Protein AF-A0A1Y1LLK9-F1 (afdb_monomer_lite)

InterPro domains:
  IPR021047 Mannosyltransferase 1, CMT1 [PF11735] (2-165)
  IPR021047 Mannosyltransferase 1, CMT1 [PTHR34144] (2-165)

Secondary structure (DSSP, 8-state):
-HHHHHHHHTTT--------SS-HHHHHH-S---TTEEE-TTS-EEE-HHHHHHHHHHHHHHHHHHHHHTT---S-EEEE-S----HHHHHHHHTGGGG--S-EE---EEETTEE---TT-EETTSPBP--SSS---SSHHHHHHHHTT-S---EEE--BSEEEE-

Foldseek 3Di:
DVVVVVVCVVVVNDDDDDDDPQDPVNVQVDPDLDPQWDQDPVRDTDGHPVVVVVVVVVVVVVVVVVCVVVVDDDPKDKDADPADDDPVQVVLQCCQVHNDDQKGEDQGAPDPPFRDQQPFWAAQVGHGFDGRGPPGYDDPQQSVCVVVVPSDRDTPTDDRRMMMGD

Sequence (166 aa):
MRELDRGLEARGVPHRVEVSDVTHQDELDSADKGEGWIDTPRNKKELRRIPYLSRLRNKTIKDLLHLHKQGVEFDKVLFLNDVVFTVEDVLALMDTNGGEYAAACSLDFAKPPLYYDTFALRDIEGHGHVMQTWPYFKARASRNALVSNLDAVPVTSCWNGIVVMP

pLDDT: mean 91.6, std 6.63, range [71.19, 98.38]

Organism: Photinus pyralis (NCBI:txid7054)

Radius of gyration: 19.01 Å; chains: 1; bounding box: 44×29×52 Å

Structure (mmCIF, N/CA/C/O backbone):
data_AF-A0A1Y1LLK9-F1
#
_entry.id   AF-A0A1Y1LLK9-F1
#
loop_
_atom_site.group_PDB
_atom_site.id
_atom_site.type_symbol
_atom_site.label_atom_id
_atom_site.label_alt_id
_atom_site.label_comp_id
_atom_site.label_asym_id
_atom_site.label_entity_id
_atom_site.label_seq_id
_atom_site.pdbx_PDB_ins_code
_atom_site.Cartn_x
_atom_site.Cartn_y
_atom_site.Cartn_z
_atom_site.occupancy
_atom_site.B_iso_or_equiv
_atom_site.auth_seq_id
_atom_site.auth_comp_id
_atom_site.auth_asym_id
_atom_site.auth_atom_id
_atom_site.pdbx_PDB_model_num
ATOM 1 N N . MET A 1 1 ? -10.936 -15.847 -8.080 1.00 79.50 1 MET A N 1
ATOM 2 C CA . MET A 1 1 ? -11.785 -14.648 -8.283 1.00 79.50 1 MET A CA 1
ATOM 3 C C . MET A 1 1 ? -13.283 -14.943 -8.301 1.00 79.50 1 MET A C 1
ATOM 5 O O . MET A 1 1 ? -13.956 -14.427 -7.428 1.00 79.50 1 MET A O 1
ATOM 9 N N . ARG A 1 2 ? -13.826 -15.800 -9.183 1.00 86.38 2 ARG A N 1
ATOM 10 C CA . ARG A 1 2 ? -15.287 -16.091 -9.218 1.00 86.38 2 ARG A CA 1
ATOM 11 C C . ARG A 1 2 ? -15.867 -16.701 -7.930 1.00 86.38 2 ARG A C 1
ATOM 13 O O . ARG A 1 2 ? -17.056 -16.594 -7.660 1.00 86.38 2 ARG A O 1
ATOM 20 N N . GLU A 1 3 ? -15.048 -17.408 -7.159 1.00 91.81 3 GLU A N 1
ATOM 21 C CA . GLU A 1 3 ? -15.451 -17.926 -5.848 1.00 91.81 3 GLU A CA 1
ATOM 22 C C . GLU A 1 3 ? -15.523 -16.823 -4.789 1.00 91.81 3 GLU A C 1
ATOM 24 O O . GLU A 1 3 ? -16.507 -16.758 -4.061 1.00 91.81 3 GLU A O 1
ATOM 29 N N . LEU A 1 4 ? -14.531 -15.926 -4.765 1.00 89.62 4 LEU A N 1
ATOM 30 C CA . LEU A 1 4 ? -14.523 -14.752 -3.892 1.00 89.62 4 LEU A CA 1
ATOM 31 C C . LEU A 1 4 ? -15.745 -13.867 -4.157 1.00 89.62 4 LEU A C 1
ATOM 33 O O . LEU A 1 4 ? -16.453 -13.537 -3.219 1.00 89.62 4 LEU A O 1
ATOM 37 N N .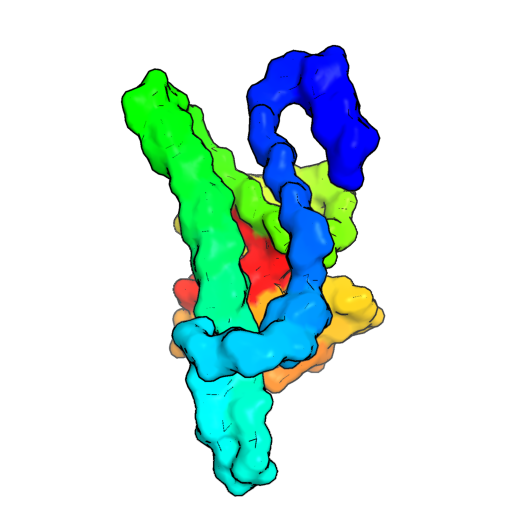 ASP A 1 5 ? -16.016 -13.566 -5.427 1.00 93.31 5 ASP A N 1
ATOM 38 C CA . ASP A 1 5 ? -17.167 -12.776 -5.884 1.00 93.31 5 ASP A CA 1
ATOM 39 C C . ASP A 1 5 ? -18.495 -13.335 -5.340 1.00 93.31 5 ASP A C 1
ATOM 41 O O . ASP A 1 5 ? -19.195 -12.690 -4.565 1.00 93.31 5 ASP A O 1
ATOM 45 N N . ARG A 1 6 ? -18.767 -14.625 -5.591 1.00 94.62 6 ARG A N 1
ATOM 46 C CA . ARG A 1 6 ? -19.949 -15.310 -5.034 1.00 94.62 6 ARG A CA 1
ATOM 47 C C . ARG A 1 6 ? -19.970 -15.317 -3.506 1.00 94.62 6 ARG A C 1
ATOM 49 O O . ARG A 1 6 ? -21.038 -15.246 -2.905 1.00 94.62 6 ARG A O 1
ATOM 56 N N . GLY A 1 7 ? -18.805 -15.441 -2.876 1.00 96.06 7 GLY A N 1
ATOM 57 C CA . GLY A 1 7 ? -18.670 -15.418 -1.426 1.00 96.06 7 GLY A CA 1
ATOM 58 C C . GLY A 1 7 ? -18.999 -14.055 -0.813 1.00 96.06 7 GLY A C 1
ATOM 59 O O . GLY A 1 7 ? -19.594 -14.019 0.265 1.00 96.06 7 GLY A O 1
ATOM 60 N N . LEU A 1 8 ? -18.624 -12.958 -1.470 1.00 95.06 8 LEU A N 1
ATOM 61 C CA . LEU A 1 8 ? -18.945 -11.593 -1.048 1.00 95.06 8 LEU A CA 1
ATOM 62 C C . LEU A 1 8 ? -20.433 -11.299 -1.258 1.00 95.06 8 LEU A C 1
ATOM 64 O O . LEU A 1 8 ? -21.089 -10.819 -0.333 1.00 95.06 8 LEU A O 1
ATOM 68 N N . GLU A 1 9 ? -20.979 -11.693 -2.411 1.00 96.06 9 GLU A N 1
ATOM 69 C CA . GLU A 1 9 ? -22.405 -11.558 -2.730 1.00 96.06 9 GLU A CA 1
ATOM 70 C C . GLU A 1 9 ? -23.287 -12.292 -1.712 1.00 96.06 9 GLU A C 1
ATOM 72 O O . GLU A 1 9 ? -24.204 -11.711 -1.137 1.00 96.06 9 GLU A O 1
ATOM 77 N N . ALA A 1 10 ? -22.959 -13.549 -1.388 1.00 97.38 10 ALA A N 1
ATOM 78 C CA . ALA A 1 10 ? -23.706 -14.339 -0.406 1.00 97.38 10 ALA A CA 1
ATOM 79 C C . ALA A 1 10 ? -23.699 -13.733 1.011 1.00 97.38 10 ALA A C 1
ATOM 81 O O . ALA A 1 10 ? -24.542 -14.081 1.836 1.00 97.38 10 ALA A O 1
ATOM 82 N N . ARG A 1 11 ? -22.742 -12.845 1.305 1.00 97.06 11 ARG A N 1
ATOM 83 C CA . ARG A 1 11 ? -22.616 -12.129 2.583 1.00 97.06 11 ARG A CA 1
ATOM 84 C C . ARG A 1 11 ? -23.192 -10.712 2.529 1.00 97.06 11 ARG A C 1
ATOM 86 O O . ARG A 1 11 ? -23.138 -10.018 3.539 1.00 97.06 11 ARG A O 1
ATOM 93 N N . GLY A 1 12 ? -23.720 -10.277 1.383 1.00 96.19 12 GLY A N 1
ATOM 94 C CA . GLY A 1 12 ? -24.244 -8.925 1.192 1.00 96.19 12 GLY A CA 1
ATOM 95 C C . GLY A 1 12 ? -23.176 -7.835 1.291 1.00 96.19 12 GLY A C 1
ATOM 96 O O . GLY A 1 12 ? -23.501 -6.702 1.636 1.00 96.19 12 GLY A O 1
ATOM 97 N N . VAL A 1 13 ? -21.905 -8.165 1.035 1.00 94.81 13 VAL A N 1
ATOM 98 C CA . VAL A 1 13 ? -20.812 -7.186 1.047 1.00 94.81 13 VAL A CA 1
ATOM 99 C C . VAL A 1 13 ? -20.844 -6.419 -0.274 1.00 94.81 13 VAL A C 1
ATOM 101 O O . VAL A 1 13 ? -20.677 -7.054 -1.314 1.00 94.81 13 VAL A O 1
ATOM 104 N N . PRO A 1 14 ? -21.019 -5.084 -0.287 1.00 92.00 14 PRO A N 1
ATOM 105 C CA . PRO A 1 14 ? -20.916 -4.308 -1.517 1.00 92.00 14 PRO A CA 1
ATOM 106 C C . PRO A 1 14 ? -19.521 -4.469 -2.124 1.00 92.00 14 PRO A C 1
ATOM 108 O O . PRO A 1 14 ? -18.516 -4.200 -1.467 1.00 92.00 14 PRO A O 1
ATOM 111 N N . HIS A 1 15 ? -19.446 -4.932 -3.368 1.00 92.62 15 HIS A N 1
ATOM 112 C CA . HIS A 1 15 ? -18.177 -5.201 -4.032 1.00 92.62 15 HIS A CA 1
ATOM 113 C C . HIS A 1 15 ? -18.280 -4.976 -5.538 1.00 92.62 15 HIS A C 1
ATOM 115 O O . HIS A 1 15 ? -19.359 -4.945 -6.125 1.00 92.62 15 HIS A O 1
ATOM 121 N N . ARG A 1 16 ? -17.115 -4.834 -6.167 1.00 91.50 16 ARG A N 1
ATOM 122 C CA . ARG A 1 16 ? -16.952 -4.871 -7.615 1.00 91.50 16 ARG A CA 1
ATOM 123 C C . ARG A 1 16 ? -15.724 -5.709 -7.923 1.00 91.50 16 ARG A C 1
ATOM 125 O O . ARG A 1 16 ? -14.617 -5.351 -7.531 1.00 91.50 16 ARG A O 1
ATOM 132 N N . VAL A 1 17 ? -15.917 -6.813 -8.635 1.00 90.38 17 VAL A N 1
ATOM 133 C CA . VAL A 1 17 ? -14.820 -7.643 -9.133 1.00 90.38 17 VAL A CA 1
ATOM 134 C C . VAL A 1 17 ? -14.740 -7.472 -10.638 1.00 90.38 17 VAL A C 1
ATOM 136 O O . VAL A 1 17 ? -15.700 -7.713 -11.363 1.00 90.38 17 VAL A O 1
ATOM 139 N N . GLU A 1 18 ? -13.571 -7.064 -11.116 1.00 88.19 18 GLU A N 1
ATOM 140 C CA . GLU A 1 18 ? -13.294 -6.974 -12.541 1.00 88.19 18 GLU A CA 1
ATOM 141 C C . GLU A 1 18 ? -12.135 -7.900 -12.902 1.00 88.19 18 GLU A C 1
ATOM 143 O O . GLU A 1 18 ? -11.077 -7.870 -12.274 1.00 88.19 18 GLU A O 1
ATOM 148 N N . VAL A 1 19 ? -12.346 -8.740 -13.914 1.00 86.81 19 VAL A N 1
ATOM 149 C CA . VAL A 1 19 ? -11.357 -9.695 -14.420 1.00 86.81 19 VAL A CA 1
ATOM 150 C C . VAL A 1 19 ? -11.164 -9.419 -15.907 1.00 86.81 19 VAL A C 1
ATOM 152 O O . VAL A 1 19 ? -12.141 -9.292 -16.639 1.00 86.81 19 VAL A O 1
ATOM 155 N N . SER A 1 20 ? -9.909 -9.296 -16.335 1.00 83.62 20 SER A N 1
ATOM 156 C CA . SER A 1 20 ? -9.534 -9.176 -17.746 1.00 83.62 20 SER A CA 1
ATOM 157 C C . SER A 1 20 ? -9.187 -10.553 -18.300 1.00 83.62 20 SER A C 1
ATOM 159 O O . SER A 1 20 ? -8.489 -11.316 -17.631 1.00 83.62 20 SER A O 1
ATOM 161 N N . ASP A 1 21 ? -9.620 -10.838 -19.527 1.00 83.38 21 ASP A N 1
ATOM 162 C CA . ASP A 1 21 ? -9.200 -12.032 -20.274 1.00 83.38 21 ASP A CA 1
ATOM 163 C C . ASP A 1 21 ? -7.820 -11.852 -20.936 1.00 83.38 21 ASP A C 1
ATOM 165 O O . ASP A 1 21 ? -7.235 -12.814 -21.420 1.00 83.38 21 ASP A O 1
ATOM 169 N N . VAL A 1 22 ? -7.293 -10.622 -20.947 1.00 82.00 22 VAL A N 1
ATOM 170 C CA . VAL A 1 22 ? -5.948 -10.294 -21.439 1.00 82.00 22 VAL A CA 1
ATOM 171 C C . VAL A 1 22 ? -4.968 -10.343 -20.274 1.00 82.00 22 VAL A C 1
ATOM 173 O O . VAL A 1 22 ? -5.146 -9.626 -19.281 1.00 82.00 22 VAL A O 1
ATOM 176 N N . THR A 1 23 ? -3.932 -11.170 -20.398 1.00 81.88 23 THR A N 1
ATOM 177 C CA . THR A 1 23 ? -2.839 -11.251 -19.428 1.00 81.88 23 THR A CA 1
ATOM 178 C C . THR A 1 23 ? -1.766 -10.198 -19.703 1.00 81.88 23 THR A C 1
ATOM 180 O O . THR A 1 23 ? -1.660 -9.640 -20.794 1.00 81.88 23 THR A O 1
ATOM 183 N N . HIS A 1 24 ? -0.895 -9.958 -18.718 1.00 78.06 24 HIS A N 1
ATOM 184 C CA . HIS A 1 24 ? 0.275 -9.105 -18.936 1.00 78.06 24 HIS A CA 1
ATOM 185 C C . HIS A 1 24 ? 1.194 -9.652 -20.041 1.00 78.06 24 HIS A C 1
ATOM 187 O O . HIS A 1 24 ? 1.799 -8.873 -20.771 1.00 78.06 24 HIS A O 1
ATOM 193 N N . GLN A 1 25 ? 1.281 -10.980 -20.177 1.00 79.31 25 GLN A N 1
ATOM 194 C CA . GLN A 1 25 ? 2.075 -11.617 -21.224 1.00 79.31 25 GLN A CA 1
ATOM 195 C C . GLN A 1 25 ? 1.475 -11.352 -22.611 1.00 79.31 25 GLN A C 1
ATOM 197 O O . GLN A 1 25 ? 2.210 -10.977 -23.518 1.00 79.31 25 GLN A O 1
ATOM 202 N N . ASP A 1 26 ? 0.147 -11.414 -22.750 1.00 82.88 26 ASP A N 1
ATOM 203 C CA . ASP A 1 26 ? -0.535 -11.092 -24.011 1.00 82.88 26 ASP A CA 1
ATOM 204 C C . ASP A 1 26 ? -0.289 -9.635 -24.440 1.00 82.88 26 ASP A C 1
ATOM 206 O O . ASP A 1 26 ? -0.097 -9.352 -25.622 1.00 82.88 26 ASP A O 1
ATOM 210 N N . GLU A 1 27 ? -0.229 -8.694 -23.488 1.00 78.50 27 GLU A N 1
ATOM 211 C CA . GLU A 1 27 ? 0.131 -7.301 -23.788 1.00 78.50 27 GLU A CA 1
ATOM 212 C C . GLU A 1 27 ? 1.595 -7.140 -24.229 1.00 78.50 27 GLU A C 1
ATOM 214 O O . GLU A 1 27 ? 1.892 -6.292 -25.074 1.00 78.50 27 GLU A O 1
ATOM 219 N N . LEU A 1 28 ? 2.514 -7.941 -23.676 1.00 77.00 28 LEU A N 1
ATOM 220 C CA . LEU A 1 28 ? 3.921 -7.964 -24.091 1.00 77.00 28 LEU A CA 1
ATOM 221 C C . LEU A 1 28 ? 4.098 -8.580 -25.486 1.00 77.00 28 LEU A C 1
ATOM 223 O O . LEU A 1 28 ? 4.963 -8.137 -26.243 1.00 77.00 28 LEU A O 1
ATOM 227 N N . ASP A 1 29 ? 3.272 -9.564 -25.831 1.00 80.88 29 ASP A N 1
ATOM 228 C CA . ASP A 1 29 ? 3.328 -10.271 -27.113 1.00 80.88 29 ASP A CA 1
ATOM 229 C C . ASP A 1 29 ? 2.515 -9.575 -28.219 1.00 80.88 29 ASP A C 1
ATOM 231 O O . ASP A 1 29 ? 2.616 -9.939 -29.394 1.00 80.88 29 ASP A O 1
ATOM 235 N N . SER A 1 30 ? 1.754 -8.531 -27.870 1.00 75.44 30 SER A N 1
ATOM 236 C CA . SER A 1 30 ? 0.986 -7.729 -28.820 1.00 75.44 30 SER A CA 1
ATOM 237 C C . SER A 1 30 ? 1.863 -7.163 -29.944 1.00 75.44 30 SER A C 1
ATOM 239 O O . SER A 1 30 ? 2.918 -6.554 -29.725 1.00 75.44 30 SER A O 1
ATOM 241 N N . ALA A 1 31 ? 1.385 -7.320 -31.181 1.00 71.19 31 ALA A N 1
ATOM 242 C CA . ALA A 1 31 ? 2.011 -6.738 -32.365 1.00 71.19 31 ALA A CA 1
ATOM 243 C C . ALA A 1 31 ? 1.901 -5.201 -32.390 1.00 71.19 31 ALA A C 1
ATOM 245 O O . ALA A 1 31 ? 2.744 -4.533 -32.995 1.00 71.19 31 ALA A O 1
ATOM 246 N N . ASP A 1 32 ? 0.892 -4.638 -31.719 1.00 75.94 32 ASP A N 1
ATOM 247 C CA . ASP A 1 32 ? 0.692 -3.195 -31.616 1.00 75.94 32 ASP A CA 1
ATOM 248 C C . ASP A 1 32 ? 1.524 -2.612 -30.462 1.00 75.94 32 ASP A C 1
ATOM 250 O O . ASP A 1 32 ? 1.145 -2.640 -29.288 1.00 75.94 32 ASP A O 1
ATOM 254 N N . LYS A 1 33 ? 2.704 -2.087 -30.812 1.00 71.94 33 LYS A N 1
ATOM 255 C CA . LYS A 1 33 ? 3.665 -1.488 -29.873 1.00 71.94 33 LYS A CA 1
ATOM 256 C C . LYS A 1 33 ? 3.489 0.025 -29.761 1.00 71.94 33 LYS A C 1
ATOM 258 O O . LYS A 1 33 ? 4.417 0.783 -30.063 1.00 71.94 33 LYS A O 1
ATOM 263 N N . GLY A 1 34 ? 2.284 0.429 -29.366 1.00 71.94 34 GLY A N 1
ATOM 264 C CA . GLY A 1 34 ? 1.859 1.817 -29.189 1.00 71.94 34 GLY A CA 1
ATOM 265 C C . GLY A 1 34 ? 2.301 2.453 -27.862 1.00 71.94 34 GLY A C 1
ATOM 266 O O . GLY A 1 34 ? 3.454 2.352 -27.438 1.00 71.94 34 GLY A O 1
ATOM 267 N N . GLU A 1 35 ? 1.383 3.154 -27.195 1.00 71.81 35 GLU A N 1
ATOM 268 C CA . GLU A 1 35 ? 1.677 3.953 -26.000 1.00 71.81 35 GLU A CA 1
ATOM 269 C C . GLU A 1 35 ? 2.255 3.116 -24.841 1.00 71.81 35 GLU A C 1
ATOM 271 O O . GLU A 1 35 ? 1.659 2.150 -24.368 1.00 71.81 35 GLU A O 1
ATOM 276 N N . GLY A 1 36 ? 3.422 3.524 -24.331 1.00 75.25 36 GLY A N 1
ATOM 277 C CA . GLY A 1 36 ? 4.095 2.856 -23.213 1.00 75.25 36 GLY A CA 1
ATOM 278 C C . GLY A 1 36 ? 5.308 2.023 -23.619 1.00 75.25 36 GLY A C 1
ATOM 279 O O . GLY A 1 36 ? 6.157 1.787 -22.757 1.00 75.25 36 GLY A O 1
ATOM 280 N N . TRP A 1 37 ? 5.443 1.663 -24.896 1.00 82.56 37 TRP A N 1
ATOM 281 C CA . TRP A 1 37 ? 6.643 1.029 -25.441 1.00 82.56 37 TRP A CA 1
ATOM 282 C C . TRP A 1 37 ? 7.774 2.042 -25.624 1.00 82.56 37 TRP A C 1
ATOM 284 O O . TRP A 1 37 ? 7.540 3.178 -26.034 1.00 82.56 37 TRP A O 1
ATOM 294 N N . ILE A 1 38 ? 9.003 1.632 -25.316 1.00 83.06 38 ILE A N 1
ATOM 295 C CA . ILE A 1 38 ? 10.208 2.445 -25.513 1.00 83.06 38 ILE A CA 1
ATOM 296 C C . ILE A 1 38 ? 11.283 1.653 -26.249 1.00 83.06 38 ILE A C 1
ATOM 298 O O . ILE A 1 38 ? 11.405 0.440 -26.063 1.00 83.06 38 ILE A O 1
ATOM 302 N N . ASP A 1 39 ? 12.081 2.349 -27.054 1.00 86.06 39 ASP A N 1
ATOM 303 C CA . ASP A 1 39 ? 13.301 1.799 -27.631 1.00 86.06 39 ASP A CA 1
ATOM 304 C C . ASP A 1 39 ? 14.418 1.842 -26.585 1.00 86.06 39 ASP A C 1
ATOM 306 O O . ASP A 1 39 ? 14.718 2.882 -25.994 1.00 86.06 39 ASP A O 1
ATOM 310 N N . THR A 1 40 ? 15.021 0.688 -26.321 1.00 83.62 40 THR A N 1
ATOM 311 C CA . THR A 1 40 ? 16.139 0.573 -25.382 1.00 83.62 40 THR A CA 1
ATOM 312 C C . THR A 1 40 ? 17.481 0.670 -26.113 1.00 83.62 40 THR A C 1
ATOM 314 O O . THR A 1 40 ? 17.559 0.315 -27.292 1.00 83.62 40 THR A O 1
ATOM 317 N N . PRO A 1 41 ? 18.585 1.020 -25.420 1.00 87.19 41 PRO A N 1
ATOM 318 C CA . PRO A 1 41 ? 19.936 1.003 -26.001 1.00 87.19 41 PRO A CA 1
ATOM 319 C C . PRO A 1 41 ? 20.376 -0.358 -26.569 1.00 87.19 41 PRO A C 1
ATOM 321 O O . PRO A 1 41 ? 21.377 -0.447 -27.270 1.00 87.19 41 PRO A O 1
ATOM 324 N N . ARG A 1 42 ? 19.635 -1.434 -26.269 1.00 86.94 42 ARG A N 1
ATOM 325 C CA . ARG A 1 42 ? 19.856 -2.794 -26.782 1.00 86.94 42 ARG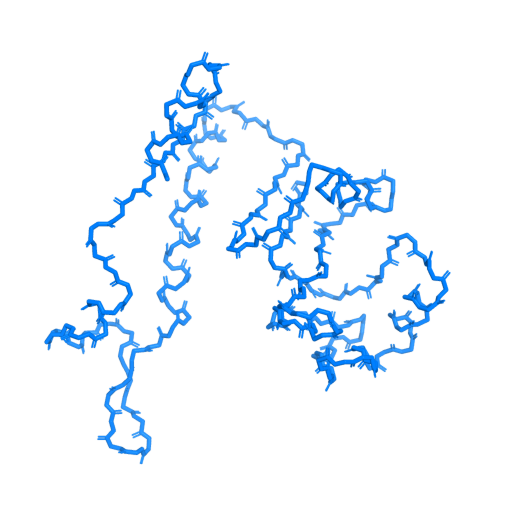 A CA 1
ATOM 326 C C . ARG A 1 42 ? 19.181 -3.043 -28.139 1.00 86.94 42 ARG A C 1
ATOM 328 O O . ARG A 1 42 ? 19.089 -4.198 -28.547 1.00 86.94 42 ARG A O 1
ATOM 335 N N . ASN A 1 43 ? 18.666 -2.002 -28.803 1.00 84.06 43 ASN A N 1
ATOM 336 C CA . ASN A 1 43 ? 17.856 -2.087 -30.027 1.00 84.06 43 ASN A CA 1
ATOM 337 C C . ASN A 1 43 ? 16.639 -3.020 -29.886 1.00 84.06 43 ASN A C 1
ATOM 339 O O . ASN A 1 43 ? 16.258 -3.727 -30.818 1.00 84.06 43 ASN A O 1
ATOM 343 N N . LYS A 1 44 ? 16.023 -3.034 -28.698 1.00 83.06 44 LYS A N 1
ATOM 344 C CA . LYS A 1 44 ? 14.775 -3.755 -28.424 1.00 83.06 44 LYS A CA 1
ATOM 345 C C . LYS A 1 44 ? 13.698 -2.778 -27.979 1.00 83.06 44 LYS A C 1
ATOM 347 O O . LYS A 1 44 ? 13.977 -1.914 -27.146 1.00 83.06 44 LYS A O 1
ATOM 352 N N . LYS A 1 45 ? 12.476 -2.974 -28.481 1.00 79.94 45 LYS A N 1
ATOM 353 C CA . LYS A 1 45 ? 11.273 -2.350 -27.922 1.00 79.94 45 LYS A CA 1
ATOM 354 C C . LYS A 1 45 ? 10.839 -3.105 -26.676 1.00 79.94 45 LYS A C 1
ATOM 356 O O . LYS A 1 45 ? 10.621 -4.312 -26.754 1.00 79.94 45 LYS A O 1
ATOM 361 N N . GLU A 1 46 ? 10.683 -2.389 -25.570 1.00 83.06 46 GLU A N 1
ATOM 362 C CA . GLU A 1 46 ? 10.231 -2.934 -24.286 1.00 83.06 46 GLU A CA 1
ATOM 363 C C . GLU A 1 46 ? 9.048 -2.119 -23.751 1.00 83.06 46 GLU A C 1
ATOM 365 O O . GLU A 1 46 ? 9.038 -0.887 -23.832 1.00 83.06 46 GLU A O 1
ATOM 370 N N . LEU A 1 47 ? 8.030 -2.804 -23.224 1.00 80.38 47 LEU A N 1
ATOM 371 C CA . LEU A 1 47 ? 6.867 -2.163 -22.620 1.00 80.38 47 LEU A CA 1
ATOM 372 C C . LEU A 1 47 ? 7.233 -1.662 -21.223 1.00 80.38 47 LEU A C 1
ATOM 374 O O . LEU A 1 47 ? 7.688 -2.422 -20.365 1.00 80.38 47 LEU A O 1
ATOM 378 N N . ARG A 1 48 ? 7.000 -0.376 -20.953 1.00 80.50 48 ARG A N 1
ATOM 379 C CA . ARG A 1 48 ? 7.188 0.158 -19.603 1.00 80.50 48 ARG A CA 1
ATOM 380 C C . ARG A 1 48 ? 6.126 -0.425 -18.670 1.00 80.50 48 ARG A C 1
ATOM 382 O O . ARG A 1 48 ? 4.936 -0.155 -18.819 1.00 80.50 48 ARG A O 1
ATOM 389 N N . ARG A 1 49 ? 6.577 -1.144 -17.641 1.00 81.06 49 ARG A N 1
ATOM 390 C CA . ARG A 1 49 ? 5.711 -1.739 -16.609 1.00 81.06 49 ARG A CA 1
ATOM 391 C C . ARG A 1 49 ? 4.953 -0.693 -15.777 1.00 81.06 49 ARG A C 1
ATOM 393 O O . ARG A 1 49 ? 3.799 -0.910 -15.429 1.00 81.06 49 ARG A O 1
ATOM 400 N N . ILE A 1 50 ? 5.568 0.457 -15.481 1.00 83.44 50 ILE A N 1
ATOM 401 C CA . ILE A 1 50 ? 4.966 1.486 -14.610 1.00 83.44 50 ILE A CA 1
ATOM 402 C C . ILE A 1 50 ? 3.669 2.086 -15.192 1.00 83.44 50 ILE A C 1
ATOM 404 O O . ILE A 1 50 ? 2.683 2.124 -14.460 1.00 83.44 50 ILE A O 1
ATOM 408 N N . PRO A 1 51 ? 3.600 2.510 -16.472 1.00 83.19 51 PRO A N 1
ATOM 409 C CA . PRO A 1 51 ? 2.341 2.922 -17.099 1.00 83.19 51 PRO A CA 1
ATOM 410 C C . PRO A 1 51 ? 1.229 1.870 -17.048 1.00 83.19 51 PRO A C 1
ATOM 412 O O . PRO A 1 51 ? 0.072 2.217 -16.832 1.00 83.19 51 PRO A O 1
ATOM 415 N N . TYR A 1 52 ? 1.561 0.591 -17.228 1.00 81.38 52 TYR A N 1
ATOM 416 C CA . TYR A 1 52 ? 0.579 -0.487 -17.118 1.00 81.38 52 TYR A CA 1
ATOM 417 C C . TYR A 1 52 ? -0.009 -0.562 -15.700 1.00 81.38 52 TYR A C 1
ATOM 419 O O . TYR A 1 52 ? -1.223 -0.455 -15.517 1.00 81.38 52 TYR A O 1
ATOM 427 N N . LEU A 1 53 ? 0.857 -0.641 -14.685 1.00 85.31 53 LEU A N 1
ATOM 428 C CA . LEU A 1 53 ? 0.439 -0.716 -13.282 1.00 85.31 53 LEU A CA 1
ATOM 429 C C . LEU A 1 53 ? -0.319 0.542 -12.829 1.00 85.31 53 LEU A C 1
ATOM 431 O O . LEU A 1 53 ? -1.299 0.447 -12.092 1.00 85.31 53 LEU A O 1
ATOM 435 N N . SER A 1 54 ? 0.084 1.728 -13.295 1.00 88.12 54 SER A N 1
ATOM 436 C CA . SER A 1 54 ? -0.590 2.977 -12.933 1.00 88.12 54 SER A CA 1
ATOM 437 C C . SER A 1 54 ? -2.002 3.070 -13.515 1.00 88.12 54 SER A C 1
ATOM 439 O O . SER A 1 54 ? -2.894 3.577 -12.835 1.00 88.12 54 SER A O 1
ATOM 441 N N . ARG A 1 55 ? -2.245 2.538 -14.724 1.00 86.75 55 ARG A N 1
ATOM 442 C CA . ARG A 1 55 ? -3.599 2.437 -15.297 1.00 86.75 55 ARG A CA 1
ATOM 443 C C . ARG A 1 55 ? -4.500 1.531 -14.462 1.00 86.75 55 ARG A C 1
ATOM 445 O O . ARG A 1 55 ? -5.631 1.925 -14.185 1.00 86.75 55 ARG A O 1
ATOM 452 N N . LEU A 1 56 ? -3.999 0.370 -14.033 1.00 86.88 56 LEU A N 1
ATOM 453 C CA . LEU A 1 56 ? -4.740 -0.552 -13.166 1.00 86.88 56 LEU A CA 1
ATOM 454 C C . LEU A 1 56 ? -5.086 0.095 -11.819 1.00 86.88 56 LEU A C 1
ATOM 456 O O . LEU A 1 56 ? -6.254 0.128 -11.442 1.00 86.88 56 LEU A O 1
ATOM 460 N N . ARG A 1 57 ? -4.107 0.713 -11.149 1.00 89.69 57 ARG A N 1
ATOM 461 C CA . ARG A 1 57 ? -4.331 1.472 -9.906 1.00 89.69 57 ARG A CA 1
ATOM 462 C C . ARG A 1 57 ? -5.358 2.592 -10.093 1.00 89.69 57 ARG A C 1
ATOM 464 O O . ARG A 1 57 ? -6.262 2.769 -9.288 1.00 89.69 57 ARG A O 1
ATOM 471 N N . ASN A 1 58 ? -5.233 3.380 -11.159 1.00 92.12 58 ASN A N 1
ATOM 472 C CA . ASN A 1 58 ? -6.163 4.483 -11.407 1.00 92.12 58 ASN A CA 1
ATOM 473 C C . ASN A 1 58 ? -7.588 3.983 -11.663 1.00 92.12 58 ASN A C 1
ATOM 475 O O . ASN A 1 58 ? -8.542 4.709 -11.399 1.00 92.12 58 ASN A O 1
ATOM 479 N N . LYS A 1 59 ? -7.743 2.768 -12.195 1.00 89.94 59 LYS A N 1
ATOM 480 C CA . LYS A 1 59 ? -9.046 2.150 -12.415 1.00 89.94 59 LYS A CA 1
ATOM 481 C C . LYS A 1 59 ? -9.735 1.813 -11.096 1.00 89.94 59 LYS A C 1
ATOM 483 O O . LYS A 1 59 ? -10.885 2.200 -10.944 1.00 89.94 59 LYS A O 1
ATOM 488 N N . THR A 1 60 ? -9.032 1.201 -10.142 1.00 87.50 60 THR A N 1
ATOM 489 C CA . THR A 1 60 ? -9.602 0.882 -8.820 1.00 87.50 60 THR A CA 1
ATOM 490 C C . THR A 1 60 ? -9.937 2.144 -8.022 1.00 87.50 60 THR A C 1
ATOM 492 O O . THR A 1 60 ? -10.996 2.231 -7.410 1.00 87.50 60 THR A O 1
ATOM 495 N N . ILE A 1 61 ? -9.105 3.188 -8.110 1.00 92.31 61 ILE A N 1
ATOM 496 C CA . ILE A 1 61 ? -9.371 4.479 -7.448 1.00 92.31 61 ILE A CA 1
ATOM 497 C C . ILE A 1 61 ? -10.653 5.153 -7.976 1.00 92.31 61 ILE A C 1
ATOM 499 O O . ILE A 1 61 ? -11.328 5.859 -7.227 1.00 92.31 61 ILE A O 1
ATOM 503 N N . LYS A 1 62 ? -11.040 4.940 -9.244 1.00 94.00 62 LYS A N 1
ATOM 504 C CA . LYS A 1 62 ? -12.283 5.523 -9.787 1.00 94.00 62 LYS A CA 1
ATOM 505 C C . LYS A 1 62 ? -13.530 5.049 -9.044 1.00 94.00 62 LYS A C 1
ATOM 507 O O . LYS A 1 62 ? -14.470 5.835 -8.940 1.00 94.00 62 LYS A O 1
ATOM 512 N N . ASP A 1 63 ? -13.540 3.819 -8.537 1.00 91.25 63 ASP A N 1
ATOM 513 C CA . ASP A 1 63 ? -14.680 3.293 -7.784 1.00 91.25 63 ASP A CA 1
ATOM 514 C C . ASP A 1 63 ? -14.829 4.021 -6.441 1.00 91.25 63 ASP A C 1
ATOM 516 O O . ASP A 1 63 ? -15.929 4.453 -6.103 1.00 91.25 63 ASP A O 1
ATOM 520 N N . LEU A 1 64 ? -13.719 4.288 -5.743 1.00 92.25 64 LEU A N 1
ATOM 521 C CA . LEU A 1 64 ? -13.721 5.108 -4.523 1.00 92.25 64 LEU A CA 1
ATOM 522 C C . LEU A 1 64 ? -14.261 6.519 -4.795 1.00 92.25 64 LEU A C 1
ATOM 524 O O . LEU A 1 64 ? -15.113 7.015 -4.062 1.00 92.25 64 LEU A O 1
ATOM 528 N N . LEU A 1 65 ? -13.832 7.148 -5.896 1.00 93.69 65 LEU A N 1
ATOM 529 C CA . LEU A 1 65 ? -14.337 8.466 -6.299 1.00 93.69 65 LEU A CA 1
ATOM 530 C C . LEU A 1 65 ? -15.832 8.446 -6.646 1.00 93.69 65 LEU A C 1
ATOM 532 O O . LEU A 1 65 ? -16.522 9.447 -6.452 1.00 93.69 65 LEU A O 1
ATOM 536 N N . HIS A 1 66 ? -16.335 7.345 -7.206 1.00 94.44 66 HIS A N 1
ATOM 537 C CA . HIS A 1 66 ? -17.754 7.188 -7.506 1.00 94.44 66 HIS A CA 1
ATOM 538 C C . HIS A 1 66 ? -18.585 7.061 -6.226 1.00 94.44 66 HIS A C 1
ATOM 540 O O . HIS A 1 66 ? -19.561 7.793 -6.077 1.00 94.44 66 HIS A O 1
ATOM 546 N N . LEU A 1 67 ? -18.156 6.207 -5.294 1.00 93.81 67 LEU A N 1
ATOM 547 C CA . LEU A 1 67 ? -18.802 6.021 -3.993 1.00 93.81 67 LEU A CA 1
ATOM 548 C C . LEU A 1 67 ? -18.810 7.322 -3.182 1.00 93.81 67 LEU A C 1
ATOM 550 O O . LEU A 1 67 ? -19.845 7.712 -2.647 1.00 93.81 67 LEU A O 1
ATOM 554 N N . HIS A 1 68 ? -17.704 8.067 -3.200 1.00 94.25 68 HIS A N 1
ATOM 555 C CA . HIS A 1 68 ? -17.639 9.378 -2.559 1.00 94.25 68 HIS A CA 1
ATOM 556 C C . HIS A 1 68 ? -18.662 10.369 -3.140 1.00 94.25 68 HIS A C 1
ATOM 558 O O . HIS A 1 68 ? -19.362 11.054 -2.400 1.00 94.25 68 HIS A O 1
ATOM 564 N N . LYS A 1 69 ? -18.844 10.402 -4.470 1.00 96.62 69 LYS A N 1
ATOM 565 C CA . LYS A 1 69 ? -19.890 11.228 -5.112 1.00 96.62 69 LYS A CA 1
ATOM 566 C C . LYS A 1 69 ? -21.314 10.811 -4.737 1.00 96.62 69 LYS A C 1
ATOM 568 O O . LYS A 1 69 ? -22.228 11.616 -4.887 1.00 96.62 69 LYS A O 1
ATOM 573 N N . GLN A 1 70 ? -21.507 9.573 -4.292 1.00 96.38 70 GLN A N 1
ATOM 574 C CA . GLN A 1 70 ? -22.779 9.063 -3.779 1.00 96.38 70 GLN A CA 1
ATOM 575 C C . GLN A 1 70 ? -22.961 9.332 -2.276 1.00 96.38 70 GLN A C 1
ATOM 577 O O . GLN A 1 70 ? -23.989 8.954 -1.721 1.00 96.38 70 GLN A O 1
ATOM 582 N N . GLY A 1 71 ? -22.001 10.001 -1.628 1.00 96.69 71 GLY A N 1
ATOM 583 C CA . GLY A 1 71 ? -22.041 10.332 -0.205 1.00 96.69 71 GLY A CA 1
ATOM 584 C C . GLY A 1 71 ? -21.509 9.231 0.713 1.00 96.69 71 GLY A C 1
ATOM 585 O O . GLY A 1 71 ? -21.764 9.282 1.910 1.00 96.69 71 GLY A O 1
ATOM 586 N N . VAL A 1 72 ? -20.801 8.231 0.177 1.00 95.31 72 VAL A N 1
ATOM 587 C CA . VAL A 1 72 ? -20.111 7.229 0.999 1.00 95.31 72 VAL A CA 1
ATOM 588 C C . VAL A 1 72 ? -18.780 7.807 1.475 1.00 95.31 72 VAL A C 1
ATOM 590 O O . VAL A 1 72 ? -17.949 8.219 0.662 1.00 95.31 72 VAL A O 1
ATOM 593 N N . GLU A 1 73 ? -18.572 7.805 2.786 1.00 94.38 73 GLU A N 1
ATOM 594 C CA . GLU A 1 73 ? -17.316 8.194 3.424 1.00 94.38 73 GLU A CA 1
ATOM 595 C C . GLU A 1 73 ? -16.651 6.964 4.046 1.00 94.38 73 GLU A C 1
ATOM 597 O O . GLU A 1 73 ? -17.327 6.046 4.515 1.00 94.38 73 GLU A O 1
ATOM 602 N N . PHE A 1 74 ? -15.321 6.931 4.000 1.00 93.75 74 PHE A N 1
ATOM 603 C CA . PHE A 1 74 ? -14.503 5.868 4.573 1.00 93.75 74 PHE A CA 1
ATOM 604 C C . PHE A 1 74 ? -13.579 6.491 5.612 1.00 93.75 74 PHE A C 1
ATOM 606 O O . PHE A 1 74 ? -12.941 7.493 5.311 1.00 93.75 74 PHE A O 1
ATOM 613 N N . ASP A 1 75 ? -13.486 5.884 6.794 1.00 93.88 75 ASP A N 1
ATOM 614 C CA .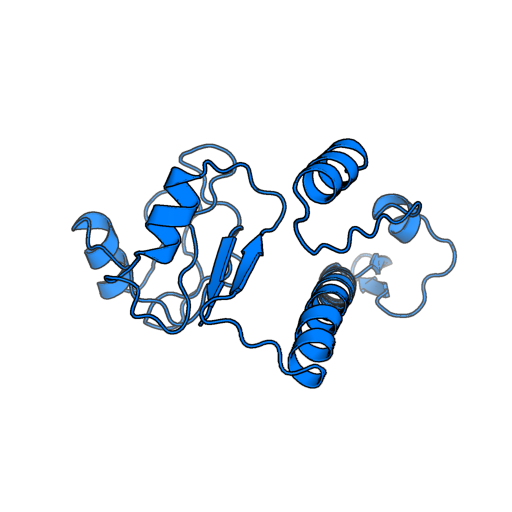 ASP A 1 75 ? -12.534 6.318 7.826 1.00 93.88 75 ASP A CA 1
ATOM 615 C C . ASP A 1 75 ? -11.105 5.855 7.525 1.00 93.88 75 ASP A C 1
ATOM 617 O O . ASP A 1 75 ? -10.136 6.466 7.970 1.00 93.88 75 ASP A O 1
ATOM 621 N N . LYS A 1 76 ? -10.988 4.707 6.842 1.00 95.12 76 LYS A N 1
ATOM 622 C CA . LYS A 1 76 ? -9.735 4.108 6.383 1.00 95.12 76 LYS A CA 1
ATOM 623 C C . LYS A 1 76 ? -9.969 3.339 5.088 1.00 95.12 76 LYS A C 1
ATOM 625 O O . LYS A 1 76 ? -10.969 2.635 4.935 1.00 95.12 76 LYS A O 1
ATOM 630 N N . VAL A 1 77 ? -8.998 3.396 4.187 1.00 95.50 77 VAL A N 1
ATOM 631 C CA . VAL A 1 77 ? -8.942 2.624 2.947 1.00 95.50 77 VAL A CA 1
ATOM 632 C C . VAL A 1 77 ? -7.726 1.703 2.985 1.00 95.50 77 VAL A C 1
ATOM 634 O O . VAL A 1 77 ? -6.583 2.148 3.091 1.00 95.50 77 VAL A O 1
ATOM 637 N N . LEU A 1 78 ? -7.984 0.401 2.876 1.00 96.00 78 LEU A N 1
ATOM 638 C CA . LEU A 1 78 ? -6.968 -0.642 2.771 1.00 96.00 78 LEU A CA 1
ATOM 639 C C . LEU A 1 78 ? -6.726 -0.971 1.293 1.00 96.00 78 LEU A C 1
ATOM 641 O O . LEU A 1 78 ? -7.623 -1.455 0.601 1.00 96.00 78 LEU A O 1
ATOM 645 N N . PHE A 1 79 ? -5.504 -0.756 0.817 1.00 95.12 79 PHE A N 1
ATOM 646 C CA . PHE A 1 79 ? -5.064 -1.207 -0.498 1.00 95.12 79 PHE A CA 1
ATOM 647 C C . PHE A 1 79 ? -4.249 -2.490 -0.357 1.00 95.12 79 PHE A C 1
ATOM 649 O O . PHE A 1 79 ? -3.291 -2.548 0.413 1.00 95.12 79 PHE A O 1
ATOM 656 N N . LEU A 1 80 ? -4.622 -3.501 -1.139 1.00 93.75 80 LEU A N 1
ATOM 657 C CA . LEU A 1 80 ? -3.997 -4.820 -1.165 1.00 93.75 80 LEU A CA 1
ATOM 658 C C . LEU A 1 80 ? -3.469 -5.096 -2.573 1.00 93.75 80 LEU A C 1
ATOM 660 O O . LEU A 1 80 ? -4.206 -4.954 -3.552 1.00 93.75 80 LEU A O 1
ATOM 664 N N . ASN A 1 81 ? -2.204 -5.490 -2.665 1.00 90.56 81 ASN A N 1
ATOM 665 C CA . ASN A 1 81 ? -1.615 -6.045 -3.878 1.00 90.56 81 ASN A CA 1
ATOM 666 C C . ASN A 1 81 ? -1.658 -7.594 -3.843 1.00 90.56 81 ASN A C 1
ATOM 668 O O . ASN A 1 81 ? -2.501 -8.184 -3.167 1.00 90.56 81 ASN A O 1
ATOM 672 N N . ASP A 1 82 ? -0.769 -8.272 -4.569 1.00 88.75 82 ASP A N 1
ATOM 673 C CA . ASP A 1 82 ? -0.644 -9.729 -4.679 1.00 88.75 82 ASP A CA 1
ATOM 674 C C . ASP A 1 82 ? 0.105 -10.377 -3.500 1.00 88.75 82 ASP A C 1
ATOM 676 O O . ASP A 1 82 ? 1.036 -11.160 -3.678 1.00 88.75 82 ASP A O 1
ATOM 680 N N . VAL A 1 83 ? -0.327 -10.065 -2.279 1.00 92.12 83 VAL A N 1
ATOM 681 C CA . VAL A 1 83 ? 0.280 -10.560 -1.036 1.00 92.12 83 VAL A CA 1
ATOM 682 C C . VAL A 1 83 ? -0.516 -11.691 -0.386 1.00 92.12 83 VAL A C 1
ATOM 684 O O . VAL A 1 83 ? -1.737 -11.786 -0.521 1.00 92.12 83 VAL A O 1
ATOM 687 N N . VAL A 1 84 ? 0.182 -12.528 0.383 1.00 92.62 84 VAL A N 1
ATOM 688 C CA . VAL A 1 84 ? -0.431 -13.479 1.318 1.00 92.62 84 VAL A CA 1
ATOM 689 C C . VAL A 1 84 ? -0.456 -12.835 2.700 1.00 92.62 84 VAL A C 1
ATOM 691 O O . VAL A 1 84 ? 0.578 -12.380 3.178 1.00 92.62 84 VAL A O 1
ATOM 694 N N . PHE A 1 85 ? -1.625 -12.802 3.335 1.00 94.62 85 PHE A N 1
ATOM 695 C CA . PHE A 1 85 ? -1.827 -12.166 4.636 1.00 94.62 85 PHE A CA 1
ATOM 696 C C . PHE A 1 85 ? -2.867 -12.919 5.467 1.00 94.62 85 PHE A C 1
ATOM 698 O O . PHE A 1 85 ? -3.698 -13.659 4.931 1.00 94.62 85 PHE A O 1
ATOM 705 N N . THR A 1 86 ? -2.826 -12.704 6.777 1.00 96.31 86 THR A N 1
ATOM 706 C CA . THR A 1 86 ? -3.868 -13.100 7.729 1.00 96.31 86 THR A CA 1
ATOM 707 C C . THR A 1 86 ? -4.722 -11.898 8.131 1.00 96.31 86 THR A C 1
ATOM 709 O O . THR A 1 86 ? -4.365 -10.744 7.881 1.00 96.31 86 THR A O 1
ATOM 712 N N . VAL A 1 87 ? -5.876 -12.150 8.752 1.00 96.25 87 VAL A N 1
ATOM 713 C CA . VAL A 1 87 ? -6.726 -11.066 9.271 1.00 96.25 87 VAL A CA 1
ATOM 714 C C . VAL A 1 87 ? -5.980 -10.300 10.363 1.00 96.25 87 VAL A C 1
ATOM 716 O O . VAL A 1 87 ? -6.048 -9.076 10.416 1.00 96.25 87 VAL A O 1
ATOM 719 N N . GLU A 1 88 ? -5.217 -11.014 11.185 1.00 97.81 88 GLU A N 1
ATOM 720 C CA . GLU A 1 88 ? -4.391 -10.472 12.255 1.00 97.81 88 GLU A CA 1
ATOM 721 C C . GLU A 1 88 ? -3.319 -9.513 11.718 1.00 97.81 88 GLU A C 1
ATOM 723 O O . GLU A 1 88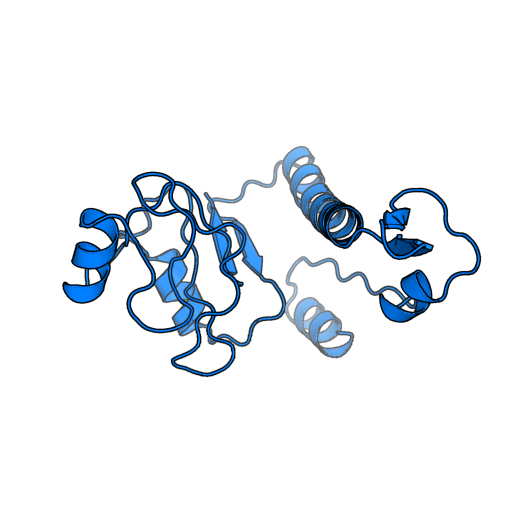 ? -3.140 -8.442 12.295 1.00 97.81 88 GLU A O 1
ATOM 728 N N . ASP A 1 89 ? -2.677 -9.833 10.587 1.00 95.88 89 ASP A N 1
ATOM 729 C CA . ASP A 1 89 ? -1.695 -8.941 9.947 1.00 95.88 89 ASP A CA 1
ATOM 730 C C . ASP A 1 89 ? -2.329 -7.602 9.541 1.00 95.88 89 ASP A C 1
ATOM 732 O O . ASP A 1 89 ? -1.749 -6.536 9.751 1.00 95.88 89 ASP A O 1
ATOM 736 N N . VAL A 1 90 ? -3.540 -7.646 8.975 1.00 96.94 90 VAL A N 1
ATOM 737 C CA . VAL A 1 90 ? -4.270 -6.444 8.545 1.00 96.94 90 VAL A CA 1
ATOM 738 C C . VAL A 1 90 ? -4.728 -5.626 9.747 1.00 96.94 90 VAL A C 1
ATOM 740 O O . VAL A 1 90 ? -4.574 -4.408 9.741 1.00 96.94 90 VAL A O 1
ATOM 743 N N . LEU A 1 91 ? -5.261 -6.272 10.787 1.00 97.12 91 LEU A N 1
ATOM 744 C CA . LEU A 1 91 ? -5.689 -5.579 12.003 1.00 97.12 91 LEU A CA 1
ATOM 745 C C . LEU A 1 91 ? -4.503 -4.917 12.716 1.00 97.12 91 LEU A C 1
ATOM 747 O O . LEU A 1 91 ? -4.610 -3.753 13.093 1.00 97.12 91 LEU A O 1
ATOM 751 N N . ALA A 1 92 ? -3.363 -5.605 12.825 1.00 96.50 92 ALA A N 1
ATOM 752 C CA . ALA A 1 92 ? -2.139 -5.039 13.389 1.00 96.50 92 ALA A CA 1
ATOM 753 C C . ALA A 1 92 ? -1.618 -3.852 12.561 1.00 96.50 92 ALA A C 1
ATOM 755 O O . ALA A 1 92 ? -1.221 -2.826 13.111 1.00 96.50 92 ALA A O 1
ATOM 756 N N . LEU A 1 93 ? -1.673 -3.945 11.227 1.00 97.06 93 LEU A N 1
ATOM 757 C CA . LEU A 1 93 ? -1.321 -2.824 10.358 1.00 97.06 93 LEU A CA 1
ATOM 758 C C . LEU A 1 93 ? -2.270 -1.630 10.552 1.00 97.06 93 LEU A C 1
ATOM 760 O O . LEU A 1 93 ? -1.829 -0.484 10.604 1.00 97.06 93 LEU A O 1
ATOM 764 N N . MET A 1 94 ? -3.576 -1.877 10.679 1.00 97.38 94 MET A N 1
ATOM 765 C CA . MET A 1 94 ? -4.557 -0.813 10.899 1.00 97.38 94 MET A CA 1
ATOM 766 C C . MET A 1 94 ? -4.393 -0.129 12.264 1.00 97.38 94 MET A C 1
ATOM 768 O O . MET A 1 94 ? -4.683 1.069 12.356 1.00 97.38 94 MET A O 1
ATOM 772 N N . ASP A 1 95 ? -3.908 -0.859 13.272 1.00 97.06 95 ASP A N 1
ATOM 773 C CA . ASP A 1 95 ? -3.652 -0.391 14.642 1.00 97.06 95 ASP A CA 1
ATOM 774 C C . ASP A 1 95 ? -2.265 0.248 14.836 1.00 97.06 95 ASP A C 1
ATOM 776 O O . ASP A 1 95 ? -1.965 0.751 15.914 1.00 97.06 95 ASP A O 1
ATOM 780 N N . THR A 1 96 ? -1.425 0.299 13.793 1.00 97.19 96 THR A N 1
ATOM 781 C CA . THR A 1 96 ? -0.107 0.959 13.857 1.00 97.19 96 THR A CA 1
ATOM 782 C C . THR A 1 96 ? -0.226 2.362 14.463 1.00 97.19 96 THR A C 1
ATOM 784 O O . THR A 1 96 ? -1.094 3.140 14.077 1.00 97.19 96 THR A O 1
ATOM 787 N N . ASN A 1 97 ? 0.644 2.701 15.409 1.00 96.12 97 ASN A N 1
ATOM 788 C CA . ASN A 1 97 ? 0.626 3.937 16.193 1.00 96.12 97 ASN A CA 1
ATOM 789 C C . ASN A 1 97 ? -0.744 4.240 16.836 1.00 96.12 97 ASN A C 1
ATOM 791 O O . ASN A 1 97 ? -1.203 5.383 16.818 1.00 96.12 97 ASN A O 1
ATOM 795 N N . GLY A 1 98 ? -1.433 3.212 17.342 1.00 95.69 98 GLY A N 1
ATOM 796 C CA . GLY A 1 98 ? -2.795 3.325 17.882 1.00 95.69 98 GLY A CA 1
ATOM 797 C C . GLY A 1 98 ? -3.826 3.794 16.851 1.00 95.69 98 GLY A C 1
ATOM 798 O O . GLY A 1 98 ? -4.819 4.425 17.206 1.00 95.69 98 GLY A O 1
ATOM 799 N N . GLY A 1 99 ? -3.559 3.556 15.566 1.00 95.94 99 GLY A N 1
ATOM 800 C CA . GLY A 1 99 ? -4.394 3.987 14.452 1.00 95.94 99 GLY A CA 1
ATOM 801 C C . GLY A 1 99 ? -4.129 5.403 13.931 1.00 95.94 99 GLY A C 1
ATOM 802 O O . GLY A 1 99 ? -4.782 5.777 12.954 1.00 95.94 99 GLY A O 1
ATOM 803 N N . GLU A 1 100 ? -3.185 6.149 14.517 1.00 95.62 100 GLU A N 1
ATOM 804 C CA . GLU A 1 100 ? -2.874 7.546 14.185 1.00 95.62 100 GLU A CA 1
ATOM 805 C C . GLU A 1 100 ? -1.679 7.651 13.220 1.00 95.62 100 GLU A C 1
ATOM 807 O O . GLU A 1 100 ? -0.514 7.698 13.623 1.00 95.62 100 GLU A O 1
ATOM 812 N N . TYR A 1 101 ? -1.950 7.706 11.917 1.00 96.06 101 TYR A N 1
ATOM 813 C CA . TYR A 1 101 ? -0.931 7.850 10.872 1.00 96.06 101 TYR A CA 1
ATOM 814 C C . TYR A 1 101 ? -1.506 8.488 9.608 1.00 96.06 101 TYR A C 1
ATOM 816 O O . TYR A 1 101 ? -2.699 8.409 9.345 1.00 96.06 101 TYR A O 1
ATOM 824 N N . ALA A 1 102 ? -0.639 9.064 8.772 1.00 95.88 102 ALA A N 1
ATOM 825 C CA . ALA A 1 102 ? -1.025 9.496 7.425 1.00 95.88 102 ALA A CA 1
ATOM 826 C C . ALA A 1 102 ? -1.106 8.318 6.435 1.00 95.88 102 ALA A C 1
ATOM 828 O O . ALA A 1 102 ? -1.917 8.328 5.516 1.00 95.88 102 ALA A O 1
ATOM 829 N N . ALA A 1 103 ? -0.253 7.309 6.618 1.00 97.25 103 ALA A N 1
ATOM 830 C CA . ALA A 1 103 ? -0.312 6.017 5.947 1.00 97.25 103 ALA A CA 1
ATOM 831 C C . ALA A 1 103 ? 0.502 4.996 6.756 1.00 97.25 103 ALA A C 1
ATOM 833 O O . ALA A 1 103 ? 1.548 5.350 7.307 1.00 97.25 103 ALA A O 1
ATOM 834 N N . ALA A 1 104 ? 0.057 3.743 6.788 1.00 97.69 104 ALA A N 1
ATOM 835 C CA . ALA A 1 104 ? 0.793 2.623 7.369 1.00 97.69 104 ALA A CA 1
ATOM 836 C C . ALA A 1 104 ? 0.973 1.531 6.311 1.00 97.69 104 ALA A C 1
ATOM 838 O O . ALA A 1 104 ? 0.010 1.154 5.645 1.00 97.69 104 ALA A O 1
ATOM 839 N N . CYS A 1 105 ? 2.195 1.023 6.144 1.00 97.50 105 CYS A N 1
ATOM 840 C CA . CYS A 1 105 ? 2.506 -0.018 5.163 1.00 97.50 105 CYS A CA 1
ATOM 841 C C . CYS A 1 105 ? 3.080 -1.261 5.837 1.00 97.50 105 CYS A C 1
ATOM 843 O O . CYS A 1 105 ? 3.850 -1.150 6.791 1.00 97.50 105 CYS A O 1
ATOM 845 N N . SER A 1 106 ? 2.741 -2.439 5.314 1.00 96.00 106 SER A N 1
ATOM 846 C CA . SER A 1 106 ? 3.313 -3.702 5.788 1.00 96.00 106 SER A CA 1
ATOM 847 C C . SER A 1 106 ? 4.794 -3.849 5.421 1.00 96.00 106 SER A C 1
ATOM 849 O O . SER A 1 106 ? 5.325 -3.131 4.579 1.00 96.00 106 SER A O 1
ATOM 851 N N . LEU A 1 107 ? 5.477 -4.827 6.016 1.00 93.81 107 LEU A N 1
ATOM 852 C CA . LEU A 1 107 ? 6.758 -5.317 5.505 1.00 93.81 107 LEU A CA 1
ATOM 853 C C . LEU A 1 107 ? 6.503 -6.569 4.656 1.00 93.81 107 LEU A C 1
ATOM 855 O O . LEU A 1 107 ? 6.243 -7.640 5.198 1.00 93.81 107 LEU A O 1
ATOM 859 N N . ASP A 1 108 ? 6.567 -6.432 3.332 1.00 94.81 108 ASP A N 1
ATOM 860 C CA . ASP A 1 108 ? 6.291 -7.523 2.390 1.00 94.81 108 ASP A CA 1
ATOM 861 C C . ASP A 1 108 ? 7.532 -8.385 2.085 1.00 94.81 108 ASP A C 1
ATOM 863 O O . ASP A 1 108 ? 8.445 -7.988 1.348 1.00 94.81 108 ASP A O 1
ATOM 867 N N . PHE A 1 109 ? 7.567 -9.590 2.655 1.00 93.62 109 PHE A N 1
ATOM 868 C CA . PHE A 1 109 ? 8.643 -10.556 2.462 1.00 93.62 109 PHE A CA 1
ATOM 869 C C . PHE A 1 109 ? 8.262 -11.619 1.430 1.00 93.62 109 PHE A C 1
ATOM 871 O O . PHE A 1 109 ? 7.390 -12.444 1.683 1.00 93.62 109 PHE A O 1
ATOM 878 N N . ALA A 1 110 ? 9.019 -11.718 0.332 1.00 90.56 110 ALA A N 1
ATOM 879 C CA . ALA A 1 110 ? 8.837 -12.813 -0.629 1.00 90.56 110 ALA A CA 1
ATOM 880 C C . ALA A 1 110 ? 9.173 -14.179 -0.001 1.00 90.56 110 ALA A C 1
ATOM 882 O O . ALA A 1 110 ? 8.447 -15.160 -0.141 1.00 90.56 110 ALA A O 1
ATOM 883 N N . LYS A 1 111 ? 10.305 -14.242 0.705 1.00 91.06 111 LYS A N 1
ATOM 884 C CA . LYS A 1 111 ? 10.693 -15.371 1.553 1.00 91.06 111 LYS A CA 1
ATOM 885 C C . LYS A 1 111 ? 11.568 -14.826 2.673 1.00 91.06 111 LYS A C 1
ATOM 887 O O . LYS A 1 111 ? 12.707 -14.453 2.379 1.00 91.06 111 LYS A O 1
ATOM 892 N N . PRO A 1 112 ? 11.089 -14.769 3.927 1.00 89.19 112 PRO A N 1
ATOM 893 C CA . PRO A 1 112 ? 11.893 -14.268 5.032 1.00 89.19 112 PRO A CA 1
ATOM 894 C C . PRO A 1 112 ? 13.291 -14.918 5.049 1.00 89.19 112 PRO A C 1
ATOM 896 O O . PRO A 1 112 ? 13.391 -16.142 4.906 1.00 89.19 112 PRO A O 1
ATOM 899 N N . PRO A 1 113 ? 14.376 -14.126 5.162 1.00 92.81 113 PRO A N 1
ATOM 900 C CA . PRO A 1 113 ? 14.415 -12.702 5.525 1.00 92.81 113 PRO A CA 1
ATOM 901 C C . PRO A 1 113 ? 14.458 -11.705 4.340 1.00 92.81 113 PRO A C 1
ATOM 903 O O . PRO A 1 113 ? 14.893 -10.574 4.528 1.00 92.81 113 PRO A O 1
ATOM 906 N N . LEU A 1 114 ? 14.075 -12.097 3.119 1.00 94.12 114 LEU A N 1
ATOM 907 C CA . LEU A 1 114 ? 14.153 -11.247 1.921 1.00 94.12 114 LEU A CA 1
ATOM 908 C C . LEU A 1 114 ? 12.962 -10.284 1.812 1.00 94.12 114 LEU A C 1
ATOM 910 O O . LEU A 1 114 ? 11.869 -10.684 1.405 1.00 94.12 114 LEU A O 1
ATOM 914 N N . TYR A 1 115 ? 13.198 -9.018 2.144 1.00 93.81 115 TYR A N 1
ATOM 915 C CA . TYR A 1 115 ? 12.259 -7.913 1.977 1.00 93.81 115 TYR A CA 1
ATOM 916 C C . TYR A 1 115 ? 12.160 -7.518 0.494 1.00 93.81 115 TYR A C 1
ATOM 918 O O . TYR A 1 115 ? 13.172 -7.177 -0.128 1.00 93.81 115 TYR A O 1
ATOM 926 N N . TYR A 1 116 ? 10.963 -7.621 -0.090 1.00 89.81 116 TYR A N 1
ATOM 927 C CA . TYR A 1 116 ? 10.764 -7.596 -1.540 1.00 89.81 116 TYR A CA 1
ATOM 928 C C . TYR A 1 116 ? 10.228 -6.264 -2.064 1.00 89.81 116 TYR A C 1
ATOM 930 O O . TYR A 1 116 ? 10.936 -5.580 -2.807 1.00 89.81 116 TYR A O 1
ATOM 938 N N . ASP A 1 117 ? 8.995 -5.899 -1.705 1.00 88.81 117 ASP A N 1
ATOM 939 C CA . ASP A 1 117 ? 8.307 -4.759 -2.313 1.00 88.81 117 ASP A CA 1
ATOM 940 C C . ASP A 1 117 ? 8.814 -3.445 -1.724 1.00 88.81 117 ASP A C 1
ATOM 942 O O . ASP A 1 117 ? 8.201 -2.879 -0.838 1.00 88.81 117 ASP A O 1
ATOM 946 N N . THR A 1 118 ? 9.982 -2.974 -2.159 1.00 94.19 118 TH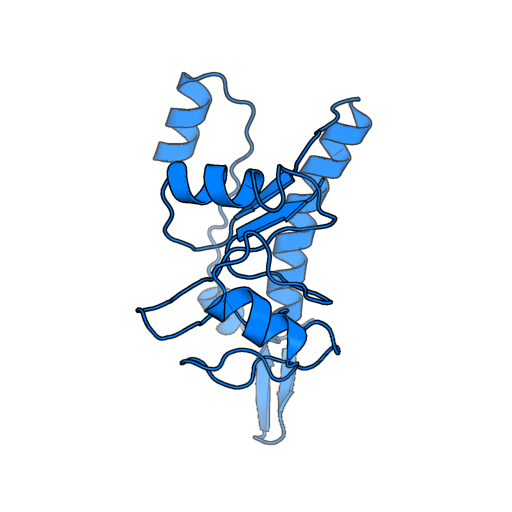R A N 1
ATOM 947 C CA . THR A 1 118 ? 10.678 -1.813 -1.577 1.00 94.19 118 THR A CA 1
ATOM 948 C C . THR A 1 118 ? 10.703 -0.592 -2.500 1.00 94.19 118 THR A C 1
ATOM 950 O O . THR A 1 118 ? 11.383 0.400 -2.216 1.00 94.19 118 THR A O 1
ATOM 953 N N . PHE A 1 119 ? 9.972 -0.630 -3.619 1.00 92.38 119 PHE A N 1
ATOM 954 C CA . PHE A 1 119 ? 10.069 0.378 -4.680 1.00 92.38 119 PHE A CA 1
ATOM 955 C C . PHE A 1 119 ? 9.710 1.791 -4.191 1.00 92.38 119 PHE A C 1
ATOM 957 O O . PHE A 1 119 ? 10.454 2.750 -4.439 1.00 92.38 119 PHE A O 1
ATOM 964 N N . ALA A 1 120 ? 8.602 1.911 -3.457 1.00 94.75 120 ALA A N 1
ATOM 965 C CA . ALA A 1 120 ? 8.103 3.173 -2.907 1.00 94.75 120 ALA A CA 1
ATOM 966 C C . ALA A 1 120 ? 8.657 3.495 -1.507 1.00 94.75 120 ALA A C 1
ATOM 968 O O . ALA A 1 120 ? 8.396 4.575 -0.979 1.00 94.75 120 ALA A O 1
ATOM 969 N N . LEU A 1 121 ? 9.426 2.581 -0.908 1.00 96.69 121 LEU A N 1
ATOM 970 C CA . LEU A 1 121 ? 9.935 2.735 0.450 1.00 96.69 121 LEU A CA 1
ATOM 971 C C . LEU A 1 121 ? 11.044 3.781 0.507 1.00 96.69 121 LEU A C 1
ATOM 973 O O . LEU A 1 121 ? 12.081 3.634 -0.150 1.00 96.69 121 LEU A O 1
ATOM 977 N N . ARG A 1 122 ? 10.850 4.812 1.324 1.00 98.00 122 ARG A N 1
ATOM 978 C CA . ARG A 1 122 ? 11.875 5.801 1.644 1.00 98.00 122 ARG A CA 1
ATOM 979 C C . ARG A 1 122 ? 11.955 5.970 3.149 1.00 98.00 122 ARG A C 1
ATOM 981 O O . ARG A 1 122 ? 10.938 6.192 3.797 1.00 98.00 122 ARG A O 1
ATOM 988 N N . ASP A 1 123 ? 13.154 5.865 3.709 1.00 97.88 123 ASP A N 1
ATOM 989 C CA . ASP A 1 123 ? 13.354 6.090 5.139 1.00 97.88 123 ASP A CA 1
ATOM 990 C C . ASP A 1 123 ? 13.022 7.532 5.550 1.00 97.88 123 ASP A C 1
ATOM 992 O O . ASP A 1 123 ? 12.635 8.366 4.726 1.00 97.88 123 ASP A O 1
ATOM 996 N N . ILE A 1 124 ? 13.131 7.841 6.842 1.00 98.19 124 ILE A N 1
ATOM 997 C CA . ILE A 1 124 ? 12.749 9.164 7.352 1.00 98.19 124 ILE A CA 1
ATOM 998 C C . ILE A 1 124 ? 13.614 10.312 6.799 1.00 98.19 124 ILE A C 1
ATOM 1000 O O . ILE A 1 124 ? 13.209 11.466 6.855 1.00 98.19 124 ILE A O 1
ATOM 1004 N N . GLU A 1 125 ? 14.785 10.010 6.233 1.00 98.38 125 GLU A N 1
ATOM 1005 C CA . GLU A 1 125 ? 15.657 10.986 5.566 1.00 98.38 125 GLU A CA 1
ATOM 1006 C C . GLU A 1 125 ? 15.462 10.985 4.036 1.00 98.38 125 GLU A C 1
ATOM 1008 O O . GLU A 1 125 ? 16.164 11.696 3.318 1.00 98.38 125 GLU A O 1
ATOM 1013 N N . GLY A 1 126 ? 14.515 10.198 3.515 1.00 97.88 126 GLY A N 1
ATOM 1014 C CA . GLY A 1 126 ? 14.201 10.121 2.089 1.00 97.88 126 GLY A CA 1
ATOM 1015 C C . GLY A 1 126 ? 15.069 9.145 1.293 1.00 97.88 126 GLY A C 1
ATOM 1016 O O . GLY A 1 126 ? 14.978 9.115 0.064 1.00 97.88 126 GLY A O 1
ATOM 1017 N N . HIS A 1 127 ? 15.910 8.332 1.938 1.00 97.94 127 HIS A N 1
ATOM 1018 C CA . HIS A 1 127 ? 16.733 7.360 1.220 1.00 97.94 127 HIS A CA 1
ATOM 1019 C C . HIS A 1 127 ? 15.930 6.112 0.852 1.00 97.94 127 HIS A C 1
ATOM 1021 O O . HIS A 1 127 ? 15.105 5.635 1.628 1.00 97.94 127 HIS A O 1
ATOM 1027 N N . GLY A 1 128 ? 16.211 5.544 -0.322 1.00 97.06 128 GLY A N 1
ATOM 1028 C CA . GLY A 1 128 ? 15.695 4.228 -0.703 1.00 97.06 128 GLY A CA 1
ATOM 1029 C C . GLY A 1 128 ? 16.189 3.105 0.212 1.00 97.06 128 GLY A C 1
ATOM 1030 O O . GLY A 1 128 ? 17.142 3.279 0.977 1.00 97.06 128 GLY A O 1
ATOM 1031 N N . HIS A 1 129 ? 15.545 1.941 0.099 1.00 94.69 129 HIS A N 1
ATOM 1032 C CA . HIS A 1 129 ? 15.988 0.723 0.777 1.00 94.69 129 HIS A CA 1
ATOM 1033 C C . HIS A 1 129 ? 17.469 0.426 0.481 1.00 94.69 129 HIS A C 1
ATOM 1035 O O . HIS A 1 129 ? 17.949 0.646 -0.633 1.00 94.69 129 HIS A O 1
ATOM 1041 N N . VAL A 1 130 ? 18.194 -0.067 1.486 1.00 95.38 130 VAL A N 1
ATOM 1042 C CA . VAL A 1 130 ? 19.638 -0.339 1.374 1.00 95.38 130 VAL A CA 1
ATOM 1043 C C . VAL A 1 130 ? 19.887 -1.772 0.913 1.00 95.38 130 VAL A C 1
ATOM 1045 O O . VAL A 1 130 ? 20.707 -2.011 0.031 1.00 95.38 130 VAL A O 1
ATOM 1048 N N . MET A 1 131 ? 19.194 -2.732 1.526 1.00 94.75 131 MET A N 1
ATOM 1049 C CA . MET A 1 131 ? 19.363 -4.164 1.290 1.00 94.75 131 MET A CA 1
ATOM 1050 C C . MET A 1 131 ? 18.029 -4.894 1.464 1.00 94.75 131 MET A C 1
ATOM 1052 O O . MET A 1 131 ? 17.141 -4.420 2.173 1.00 94.75 131 MET A O 1
ATOM 1056 N N . GLN A 1 132 ? 17.904 -6.064 0.831 1.00 93.38 132 GLN A N 1
ATOM 1057 C CA . GLN A 1 132 ? 16.746 -6.952 1.004 1.00 93.38 132 GLN A CA 1
ATOM 1058 C C . GLN A 1 132 ? 16.788 -7.719 2.330 1.00 93.38 132 GLN A C 1
ATOM 1060 O O . GLN A 1 132 ? 15.756 -8.143 2.826 1.00 93.38 132 GLN A O 1
ATOM 1065 N N . THR A 1 133 ? 17.967 -7.900 2.922 1.00 95.31 133 THR A N 1
ATOM 1066 C CA . THR A 1 133 ? 18.131 -8.436 4.278 1.00 95.31 133 THR A CA 1
ATOM 1067 C C . THR A 1 133 ? 18.501 -7.314 5.234 1.00 95.31 133 THR A C 1
ATOM 1069 O O . THR A 1 133 ? 18.946 -6.252 4.801 1.00 95.31 133 THR A O 1
ATOM 1072 N N . TRP A 1 134 ? 18.361 -7.550 6.539 1.00 93.56 134 TRP A N 1
ATOM 1073 C CA . TRP A 1 134 ? 18.770 -6.572 7.543 1.00 93.56 134 TRP A CA 1
ATOM 1074 C C . TRP A 1 134 ? 20.220 -6.089 7.302 1.00 93.56 134 TRP A C 1
ATOM 1076 O O . TRP A 1 134 ? 21.105 -6.938 7.145 1.00 93.56 134 TRP A O 1
ATOM 1086 N N . PRO A 1 135 ? 20.486 -4.763 7.295 1.00 94.62 135 PRO A N 1
ATOM 1087 C CA . PRO A 1 135 ? 19.568 -3.645 7.565 1.00 94.62 135 PRO A CA 1
ATOM 1088 C C . PRO A 1 135 ? 18.807 -3.088 6.343 1.00 94.62 135 PRO A C 1
ATOM 1090 O O . PRO A 1 135 ? 19.389 -2.848 5.290 1.00 94.62 135 PRO A O 1
ATOM 1093 N N . TYR A 1 136 ? 17.518 -2.761 6.526 1.00 95.00 136 TYR A N 1
ATOM 1094 C CA . TYR A 1 136 ? 16.657 -2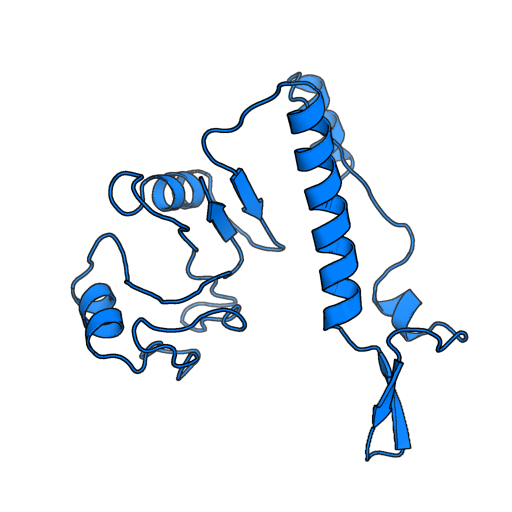.225 5.451 1.00 95.00 136 TYR A CA 1
ATOM 1095 C C . TYR A 1 136 ? 16.816 -0.712 5.216 1.00 95.00 136 TYR A C 1
ATOM 1097 O O . TYR A 1 136 ? 16.764 -0.253 4.075 1.00 95.00 136 TYR A O 1
ATOM 1105 N N . PHE A 1 137 ? 17.015 0.066 6.287 1.00 97.19 137 PHE A N 1
ATOM 1106 C CA . PHE A 1 137 ? 17.019 1.537 6.258 1.00 97.19 137 PHE A CA 1
ATOM 1107 C C . PHE A 1 137 ? 18.420 2.136 6.439 1.00 97.19 137 PHE A C 1
ATOM 1109 O O . PHE A 1 137 ? 19.249 1.594 7.180 1.00 97.19 137 PHE A O 1
ATOM 1116 N N . LYS A 1 138 ? 18.678 3.301 5.824 1.00 97.56 138 LYS A N 1
ATOM 1117 C CA . LYS A 1 138 ? 19.940 4.051 5.964 1.00 97.56 138 LYS A CA 1
ATOM 1118 C C . LYS A 1 138 ? 19.880 5.092 7.089 1.00 97.56 138 LYS A C 1
ATOM 1120 O O . LYS A 1 138 ? 20.882 5.292 7.783 1.00 97.56 138 LYS A O 1
ATOM 1125 N N . ALA A 1 139 ? 18.729 5.706 7.314 1.00 98.25 139 ALA A N 1
ATOM 1126 C CA . ALA A 1 139 ? 18.508 6.634 8.407 1.00 98.25 139 ALA A CA 1
ATOM 1127 C C . ALA A 1 139 ? 18.570 5.903 9.752 1.00 98.25 139 ALA A C 1
ATOM 1129 O O . ALA A 1 139 ? 17.981 4.832 9.948 1.00 98.25 139 ALA A O 1
ATOM 1130 N N . ARG A 1 140 ? 19.290 6.493 10.711 1.00 97.75 140 ARG A N 1
ATOM 1131 C CA . ARG A 1 140 ? 19.444 5.905 12.048 1.00 97.75 140 ARG A CA 1
ATOM 1132 C C . ARG A 1 140 ? 18.111 5.843 12.788 1.00 97.75 140 ARG A C 1
ATOM 1134 O O . ARG A 1 140 ? 17.863 4.849 13.456 1.00 97.75 140 ARG A O 1
ATOM 1141 N N . ALA A 1 141 ? 17.267 6.864 12.653 1.00 98.19 141 ALA A N 1
ATOM 1142 C CA . ALA A 1 141 ? 15.973 6.921 13.327 1.00 98.19 141 ALA A CA 1
ATOM 1143 C C . ALA A 1 141 ? 15.033 5.784 12.882 1.00 98.19 141 ALA A C 1
ATOM 1145 O O . ALA A 1 141 ? 14.540 5.055 13.740 1.00 98.19 141 ALA A O 1
ATOM 1146 N N . SER A 1 142 ? 14.877 5.543 11.573 1.00 97.94 142 SER A N 1
ATOM 1147 C CA . SER A 1 142 ? 14.069 4.419 11.068 1.00 97.94 142 SER A CA 1
ATOM 1148 C C . SER A 1 142 ? 14.640 3.058 11.489 1.00 97.94 142 SER A C 1
ATOM 1150 O O . SER A 1 142 ? 13.899 2.183 11.928 1.00 97.94 142 SER A O 1
ATOM 1152 N N . ARG A 1 143 ? 15.969 2.867 11.429 1.00 96.75 143 ARG A N 1
ATOM 1153 C CA . ARG A 1 143 ? 16.592 1.619 11.911 1.00 96.75 143 ARG A CA 1
ATOM 1154 C C . ARG A 1 143 ? 16.383 1.392 13.402 1.00 96.75 143 ARG A C 1
ATOM 1156 O O . ARG A 1 143 ? 16.070 0.274 13.793 1.00 96.75 143 ARG A O 1
ATOM 1163 N N . ASN A 1 144 ? 16.605 2.427 14.211 1.00 97.94 144 ASN A N 1
ATOM 1164 C CA . ASN A 1 144 ? 16.473 2.354 15.661 1.00 97.94 144 ASN A CA 1
ATOM 1165 C C . ASN A 1 144 ? 15.041 1.994 16.056 1.00 97.94 144 ASN A C 1
ATOM 1167 O O . ASN A 1 144 ? 14.865 1.127 16.900 1.00 97.94 144 ASN A O 1
ATOM 1171 N N . ALA A 1 145 ? 14.041 2.599 15.409 1.00 97.56 145 ALA A N 1
ATOM 1172 C CA . ALA A 1 145 ? 12.643 2.261 15.648 1.00 97.56 145 ALA A CA 1
ATOM 1173 C C . ALA A 1 145 ? 12.371 0.763 15.436 1.00 97.56 145 ALA A C 1
ATOM 1175 O O . ALA A 1 145 ? 11.779 0.119 16.298 1.00 97.56 145 ALA A O 1
ATOM 1176 N N . LEU A 1 146 ? 12.896 0.192 14.346 1.00 94.94 146 LEU A N 1
ATOM 1177 C CA . LEU A 1 146 ? 12.714 -1.224 14.027 1.00 94.94 146 LEU A CA 1
ATOM 1178 C C . LEU A 1 146 ? 13.410 -2.147 15.043 1.00 94.94 146 LEU A C 1
ATOM 1180 O O . LEU A 1 146 ? 12.786 -3.072 15.549 1.00 94.94 146 LEU A O 1
ATOM 1184 N N . VAL A 1 147 ? 14.679 -1.897 15.397 1.00 96.44 147 VAL A N 1
ATOM 1185 C CA . VAL A 1 147 ? 15.407 -2.754 16.367 1.00 96.44 147 VAL A CA 1
ATOM 1186 C C . VAL A 1 147 ? 14.927 -2.594 17.806 1.00 96.44 147 VAL A C 1
ATOM 1188 O O . VAL A 1 147 ? 15.120 -3.493 18.619 1.00 96.44 147 VAL A O 1
ATOM 1191 N N . SER A 1 148 ? 14.324 -1.453 18.134 1.00 97.44 148 SER A N 1
ATOM 1192 C CA . SER A 1 148 ? 13.706 -1.209 19.436 1.00 97.44 148 SER A CA 1
ATOM 1193 C C . SER A 1 148 ? 12.282 -1.760 19.528 1.00 97.44 148 SER A C 1
ATOM 1195 O O . SER A 1 148 ? 11.665 -1.588 20.575 1.00 97.44 148 SER A O 1
ATOM 1197 N N . ASN A 1 149 ? 11.779 -2.430 18.480 1.00 94.44 149 ASN A N 1
ATOM 1198 C CA . ASN A 1 149 ? 10.399 -2.916 18.383 1.00 94.44 149 ASN A CA 1
ATOM 1199 C C . ASN A 1 149 ? 9.384 -1.813 18.706 1.00 94.44 149 ASN A C 1
ATOM 1201 O O . ASN A 1 149 ? 8.428 -2.033 19.449 1.00 94.44 149 ASN A O 1
ATOM 1205 N N . LEU A 1 150 ? 9.636 -0.601 18.203 1.00 96.31 150 LEU A N 1
ATOM 1206 C CA . LEU A 1 150 ? 8.635 0.451 18.278 1.00 96.31 150 LEU A CA 1
ATOM 1207 C C . LEU A 1 150 ? 7.454 0.075 17.389 1.00 96.31 150 LEU A C 1
ATOM 1209 O O . LEU A 1 150 ? 7.626 -0.553 16.346 1.00 96.31 150 LEU A O 1
ATOM 1213 N N . ASP A 1 151 ? 6.278 0.525 17.800 1.00 94.62 151 ASP A N 1
ATOM 1214 C CA . ASP A 1 151 ? 5.015 0.234 17.129 1.00 94.62 151 ASP A CA 1
ATOM 1215 C C . ASP A 1 151 ? 4.961 0.768 15.685 1.00 94.62 151 ASP A C 1
ATOM 1217 O O . ASP A 1 151 ? 4.357 0.168 14.802 1.00 94.62 151 ASP A O 1
ATOM 1221 N N . ALA A 1 152 ? 5.673 1.865 15.410 1.00 96.44 152 ALA A N 1
ATOM 1222 C CA . ALA A 1 152 ? 5.792 2.430 14.074 1.00 96.44 152 ALA A CA 1
ATOM 1223 C C . ALA A 1 152 ? 7.240 2.788 13.727 1.00 96.44 152 ALA A C 1
ATOM 1225 O O . ALA A 1 152 ? 7.993 3.346 14.534 1.00 96.44 152 ALA A O 1
ATOM 1226 N N . VAL A 1 153 ? 7.616 2.524 12.473 1.00 97.38 153 VAL A N 1
ATOM 1227 C CA . VAL A 1 153 ? 8.892 2.961 11.904 1.00 97.38 153 VAL A CA 1
ATOM 1228 C C . VAL A 1 153 ? 8.659 4.216 11.062 1.00 97.38 153 VAL A C 1
ATOM 1230 O O . VAL A 1 153 ? 7.975 4.136 10.042 1.00 97.38 153 VAL A O 1
ATOM 1233 N N . PRO A 1 154 ? 9.239 5.375 11.429 1.00 97.06 154 PRO A N 1
ATOM 1234 C CA . PRO A 1 154 ? 9.030 6.600 10.675 1.00 97.06 154 PRO A CA 1
ATOM 1235 C C . PRO A 1 154 ? 9.700 6.507 9.302 1.00 97.06 154 PRO A C 1
ATOM 1237 O O . PRO A 1 154 ? 10.868 6.114 9.179 1.00 97.06 154 PRO A O 1
ATOM 1240 N N . VAL A 1 155 ? 8.954 6.899 8.276 1.00 97.62 155 VAL A N 1
ATOM 1241 C CA . VAL A 1 155 ? 9.335 6.881 6.861 1.00 97.62 155 VAL A CA 1
ATOM 1242 C C . VAL A 1 155 ? 8.763 8.114 6.169 1.00 97.62 155 VAL A C 1
ATOM 1244 O O . VAL A 1 155 ? 7.774 8.683 6.623 1.00 97.62 155 VAL A O 1
ATOM 1247 N N . THR A 1 156 ? 9.383 8.537 5.072 1.00 97.81 156 THR A N 1
ATOM 1248 C CA . THR A 1 156 ? 8.854 9.637 4.242 1.00 97.81 156 THR A CA 1
ATOM 1249 C C . THR A 1 156 ? 7.878 9.147 3.177 1.00 97.81 156 THR A C 1
ATOM 1251 O O . THR A 1 156 ? 7.009 9.903 2.749 1.00 97.81 156 THR A O 1
ATOM 1254 N N . SER A 1 157 ? 7.995 7.887 2.750 1.00 97.19 157 SER A N 1
ATOM 1255 C CA . SER A 1 157 ? 7.019 7.236 1.878 1.00 97.19 157 SER A CA 1
ATOM 1256 C C . SER A 1 157 ? 7.085 5.719 1.998 1.00 97.19 157 SER A C 1
ATOM 1258 O O . SER A 1 157 ? 8.147 5.144 2.253 1.00 97.19 157 SER A O 1
ATOM 1260 N N . CYS A 1 158 ? 5.952 5.064 1.765 1.00 96.81 158 CYS A N 1
ATOM 1261 C CA . CYS A 1 158 ? 5.855 3.615 1.722 1.00 96.81 158 CYS A CA 1
ATOM 1262 C C . CYS A 1 158 ? 4.686 3.178 0.823 1.00 96.81 158 CYS A C 1
ATOM 1264 O O . CYS A 1 158 ? 3.734 3.929 0.610 1.00 96.81 158 CYS A O 1
ATOM 1266 N N . TRP A 1 159 ? 4.813 1.980 0.261 1.00 93.94 159 TRP A N 1
ATOM 1267 C CA . TRP A 1 159 ? 3.763 1.188 -0.385 1.00 93.94 159 TRP A CA 1
ATOM 1268 C C . TRP A 1 159 ? 4.392 -0.190 -0.583 1.00 93.94 159 TRP A C 1
ATOM 1270 O O . TRP A 1 159 ? 5.268 -0.332 -1.435 1.00 93.94 159 TRP A O 1
ATOM 1280 N N . ASN A 1 160 ? 4.048 -1.146 0.276 1.00 92.31 160 ASN A N 1
ATOM 1281 C CA . ASN A 1 160 ? 4.800 -2.391 0.442 1.00 92.31 160 ASN A CA 1
ATOM 1282 C C . ASN A 1 160 ? 3.819 -3.563 0.557 1.00 92.31 160 ASN A C 1
ATOM 1284 O O . ASN A 1 160 ? 3.536 -4.021 1.663 1.00 92.31 160 ASN A O 1
ATOM 1288 N N . GLY A 1 161 ? 3.239 -3.998 -0.561 1.00 93.12 161 GLY A N 1
ATOM 1289 C CA . GLY A 1 161 ? 2.223 -5.049 -0.610 1.00 93.12 161 GLY A CA 1
ATOM 1290 C C . GLY A 1 161 ? 0.845 -4.612 -0.095 1.00 93.12 161 GLY A C 1
ATOM 1291 O O . GLY A 1 161 ? -0.128 -4.626 -0.852 1.00 93.12 161 GLY A O 1
ATOM 1292 N N . ILE A 1 162 ? 0.770 -4.175 1.166 1.00 96.62 162 ILE A N 1
ATOM 1293 C CA . ILE A 1 162 ? -0.420 -3.622 1.822 1.00 96.62 162 ILE A CA 1
ATOM 1294 C C . ILE A 1 162 ? -0.129 -2.202 2.304 1.00 96.62 162 ILE A C 1
ATOM 1296 O O . ILE A 1 162 ? 0.933 -1.926 2.870 1.00 96.62 162 ILE A O 1
ATOM 1300 N N . VAL A 1 163 ? -1.091 -1.301 2.110 1.00 97.00 163 VAL A N 1
ATOM 1301 C CA . VAL A 1 163 ? -1.080 0.030 2.722 1.00 97.00 163 VAL A CA 1
ATOM 1302 C C . VAL A 1 163 ? -2.472 0.411 3.208 1.00 97.00 163 VAL A C 1
ATOM 1304 O O . VAL A 1 163 ? -3.466 0.170 2.526 1.00 97.00 163 VAL A O 1
ATOM 1307 N N . VAL A 1 164 ? -2.531 1.023 4.386 1.00 97.50 164 VAL A N 1
ATOM 1308 C CA . VAL A 1 164 ? -3.731 1.639 4.950 1.00 97.50 164 VAL A CA 1
ATOM 1309 C C . VAL A 1 164 ? -3.549 3.148 4.925 1.00 97.50 164 VAL A C 1
ATOM 1311 O O . VAL A 1 164 ? -2.505 3.653 5.342 1.00 97.50 164 VAL A O 1
ATOM 1314 N N . MET A 1 165 ? -4.563 3.863 4.451 1.00 95.50 165 MET A N 1
ATOM 1315 C CA . MET A 1 165 ? -4.630 5.325 4.477 1.00 95.50 165 MET A CA 1
ATOM 1316 C C . MET A 1 165 ? -5.943 5.754 5.142 1.00 95.50 165 MET A C 1
ATOM 1318 O O . MET A 1 165 ? -6.935 5.055 4.934 1.00 95.50 165 MET A O 1
ATOM 1322 N N . PRO A 1 166 ? -5.968 6.835 5.937 1.00 90.88 166 PRO A N 1
ATOM 1323 C CA . PRO A 1 166 ? -7.210 7.486 6.353 1.00 90.88 166 PRO A CA 1
ATOM 1324 C C . PRO A 1 166 ? -8.008 8.018 5.156 1.00 90.88 166 PRO A C 1
ATOM 1326 O O . PRO A 1 166 ? -7.374 8.425 4.151 1.00 90.88 166 PRO A O 1
#

=== Feature glossary ===
The record interleaves many kinds of information about one protein. Here is each kind framed as the question it answers.

Q: Are the domains correctly placed relative to each other?
A: Predicted aligned error is AlphaFold's pairwise confidence. Unlike pLDDT (per-residue), PAE is per-residue-pair and captures whether two parts of the structure are correctly placed relative to each other. Units are ångströms of expected positional error.

Q: Which residues are in helices, strands, or loops?
A: Eight-state secondary structure (DSSP): H is the canonical α-helix, G the tighter 3₁₀-helix, I the wider π-helix; E/B are β-structure, T and S are turns and bends, and '-' is everything else. DSSP derives these from the pattern of main-chain N–H···O=C hydrogen bonds, not from the sequence.

Q: What if only a Cα trace is available?
A: P-SEA three-state annotation labels each residue as helix, strand, or coil based purely on the geometry of the Cα trace. It serves as a fallback when the full backbone (and thus DSSP) is unavailable.

Q: What are the backbone torsion angles?
A: φ (phi) and ψ (psi) are the two rotatable backbone dihedrals per residue: φ is the C(i-1)–N–Cα–C torsion, ψ is the N–Cα–C–N(i+1) torsion, both in degrees on (−180°, 180°]. α-helical residues cluster near (−60°, −45°); β-strand residues near (−120°, +130°). A Ramachandran plot is simply a scatter of (φ, ψ) for every residue.

Q: What known structures does this most resemble?
A: Structural nearest neighbors (via Foldseek easy-search vs the PDB). Reported per hit: target PDB id, E-value, and alignment TM-score. A TM-score above ~0.5 is the conventional threshold for 'same fold'.

Q: What family and function is it annotated with?
A: Database cross-references. InterPro integrates a dozen domain/family signature databases into unified entries with residue-range hits. GO terms attach function/process/location labels with evidence codes. CATH codes position the fold in a four-level structural taxonomy. Organism is the NCBI-taxonomy species name.

Q: Which residues are buried vs exposed?
A: Solvent accessibility: the surface area of each residue that a 1.4 Å water probe can touch, in Å². When only backbone atoms are present the absolute values are lower than full-atom SASA (side chains contribute most of the area) and are flagged as backbone-only.

Q: What do the diagnostic plots show?
A: Three diagnostic plots accompany the record. The Cα contact map visualizes the tertiary structure as a 2D adjacency matrix (8 Å cutoff, sequence-local contacts suppressed). The Ramachandran plot shows the distribution of backbone (φ, ψ) torsions, with points in the α and β basins reflecting secondary structure content. The PAE plot shows AlphaFold's inter-residue confidence as a color matrix.

Q: What is the amino-acid chain?
A: The amino-acid sequence is the protein's primary structure: the linear order of residues from the N-terminus to the C-terminus, written in one-letter code. Everything else here — the 3D coordinates, the secondary structure, the domain annotations — is ultimately a consequence of this string.

Q: What do the rendered images show?
A: The six renders are orthographic views along the three Cartesian axes in both directions. Representation (cartoon, sticks, or surface) and color scheme (sequence-rainbow or by-chain) vary across proteins so the training set covers all the common visualization conventions.

Q: Where is each backbone atom in 3D?
A: The mmCIF table is the protein's shape written out atom by atom. For each backbone N, Cα, C, and carbonyl O, it records an (x, y, z) coordinate triple in Å plus the residue type, chain letter, and residue number.

Q: How mobile is each atom in the crystal?
A: For experimental (PDB) structures, the B-factor (temperature factor) quantifies the positional spread of each atom in the crystal — a combination of thermal vibration and static disorder — in units of Å². High B-factors mark flexible loops or poorly resolved regions; low B-factors mark the rigid, well-ordered core.

Q: How big and how compact is the whole molecule?
A: Three whole-structure scalars: the radius of gyration (RMS distance of Cα from centroid, in Å), the count of Cα–Cα contacts (pairs closer than 8 Å and separated by more than four residues in sequence — i.e. tertiary, not local, contacts), and the bounding-box dimensions. Together they distinguish compact globular folds from extended fibres or disordered chains.

Q: What does the local fold look like, residue by residue?
A: A 3Di character summarizes, for each residue, the relative orientation of the Cα frame of its nearest spatial neighbor. Because it encodes fold topology rather than chemistry, 3Di alignments detect remote structural similarity that sequence alignment misses.

Q: How confident is the AlphaFold model at each residue?
A: For AlphaFold models, the B-factor field carries pLDDT — the model's own estimate of local accuracy on a 0–100 scale. Regions with pLDDT<50 should be treated as essentially unmodeled; they often correspond to intrinsically disordered segments.